Protein AF-R9H9S7-F1 (afdb_monomer)

Nearest PDB structures (foldseek):
  6zu5-assembly1_LS0  TM=5.503E-01  e=7.567E+00  Paranosema locustae
  5e1t-assembly1_C  TM=4.642E-01  e=3.523E+00  Homo sapiens
  6bbo-assembly2_E  TM=5.084E-01  e=5.731E+00  Homo sapiens
  2amu-assembly1_A  TM=3.038E-01  e=1.530E+00  Thermotoga maritima
  7qoo-assembly1_L  TM=2.833E-01  e=8.696E+00  Homo sapiens

Solvent-accessible surface area (backbone atoms only — not comparable to full-atom values): 3194 Å² total; per-residue (Å²): 133,63,80,45,35,32,43,36,39,39,31,43,62,92,49,93,66,65,48,77,49,75,48,78,41,68,70,50,76,72,52,46,36,63,74,72,47,62,84,39,92,57,38,75,50,72,49,79,44,80,54,132

Structure (mmCIF, N/CA/C/O 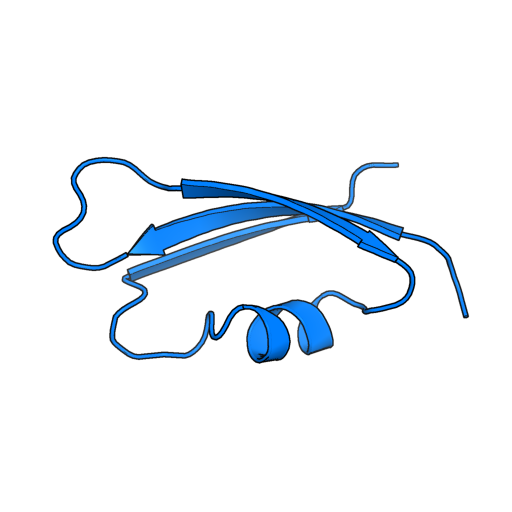backbone):
data_AF-R9H9S7-F1
#
_entry.id   AF-R9H9S7-F1
#
loop_
_atom_site.group_PDB
_atom_site.id
_atom_site.type_symbol
_atom_site.label_atom_id
_atom_site.label_alt_id
_atom_site.label_comp_id
_atom_site.label_asym_id
_atom_site.label_entity_id
_atom_site.label_seq_id
_atom_site.pdbx_PDB_ins_code
_atom_site.Cartn_x
_atom_site.Cartn_y
_atom_site.Cartn_z
_atom_site.occupancy
_atom_site.B_iso_or_equiv
_atom_site.auth_seq_id
_atom_site.auth_comp_id
_atom_site.auth_asym_id
_atom_site.auth_atom_id
_atom_site.pdbx_PDB_model_num
ATOM 1 N N . MET A 1 1 ? 12.552 -3.066 -19.379 1.00 68.56 1 MET A N 1
ATOM 2 C CA . MET A 1 1 ? 12.120 -2.956 -17.971 1.00 68.56 1 MET A CA 1
ATOM 3 C C . MET A 1 1 ? 12.655 -1.634 -17.462 1.00 68.56 1 MET A C 1
ATOM 5 O O . MET A 1 1 ? 13.840 -1.388 -17.648 1.00 68.56 1 MET A O 1
ATOM 9 N N . GLU A 1 2 ? 11.795 -0.765 -16.943 1.00 82.62 2 GLU A N 1
ATOM 10 C CA . GLU A 1 2 ? 12.200 0.552 -16.434 1.00 82.62 2 GLU A CA 1
ATOM 11 C C . GLU A 1 2 ? 12.589 0.433 -14.965 1.00 82.62 2 GLU A C 1
ATOM 13 O O . GLU A 1 2 ? 11.907 -0.254 -14.206 1.00 82.62 2 GLU A O 1
ATOM 18 N N . TYR A 1 3 ? 13.691 1.074 -14.585 1.00 90.56 3 TYR A N 1
ATOM 19 C CA . TYR A 1 3 ? 14.066 1.207 -13.184 1.00 90.56 3 TYR A CA 1
ATOM 20 C C . TYR A 1 3 ? 13.228 2.318 -12.559 1.00 90.56 3 TYR A C 1
ATOM 22 O O . TYR A 1 3 ? 13.140 3.409 -13.119 1.00 90.56 3 TYR A O 1
ATOM 30 N N . ARG A 1 4 ? 12.611 2.034 -11.417 1.00 93.06 4 ARG A N 1
ATOM 31 C CA . ARG A 1 4 ? 11.679 2.924 -10.733 1.00 93.06 4 ARG A CA 1
ATOM 32 C C . ARG A 1 4 ? 11.983 2.970 -9.249 1.00 93.06 4 ARG A C 1
ATOM 34 O O . ARG A 1 4 ? 12.477 1.998 -8.667 1.00 93.06 4 ARG A O 1
ATOM 41 N N . ARG A 1 5 ? 11.645 4.102 -8.644 1.00 96.38 5 ARG A N 1
ATOM 42 C CA . ARG A 1 5 ? 11.742 4.330 -7.209 1.00 96.38 5 ARG A CA 1
ATOM 43 C C . ARG A 1 5 ? 10.364 4.679 -6.673 1.00 96.38 5 ARG A C 1
ATOM 45 O O . ARG A 1 5 ? 9.665 5.507 -7.247 1.00 96.38 5 ARG A O 1
ATOM 52 N N . TYR A 1 6 ? 9.976 4.046 -5.577 1.00 97.31 6 TYR A N 1
ATOM 53 C CA . TYR A 1 6 ? 8.687 4.273 -4.939 1.00 97.31 6 TYR A CA 1
ATOM 54 C C . TYR A 1 6 ? 8.870 4.493 -3.444 1.00 97.31 6 TYR A C 1
ATOM 56 O O . TYR A 1 6 ? 9.583 3.731 -2.798 1.00 97.31 6 TYR A O 1
ATOM 64 N N . GLU A 1 7 ? 8.181 5.485 -2.893 1.00 98.06 7 GLU A N 1
ATOM 65 C CA . GLU A 1 7 ? 7.887 5.559 -1.463 1.00 98.06 7 GLU A CA 1
ATOM 66 C C . GLU A 1 7 ? 6.559 4.848 -1.214 1.00 98.06 7 GLU A C 1
ATOM 68 O O . GLU A 1 7 ? 5.577 5.065 -1.931 1.00 98.06 7 GLU A O 1
ATOM 73 N N . ILE A 1 8 ? 6.540 3.978 -0.209 1.00 98.19 8 ILE A N 1
ATOM 74 C CA . ILE A 1 8 ? 5.362 3.232 0.209 1.00 98.19 8 ILE A CA 1
ATOM 75 C C . ILE A 1 8 ? 5.098 3.544 1.678 1.00 98.19 8 ILE A C 1
ATOM 77 O O . ILE A 1 8 ? 5.963 3.347 2.533 1.00 98.19 8 ILE A O 1
ATOM 81 N N . VAL A 1 9 ? 3.883 3.997 1.971 1.00 98.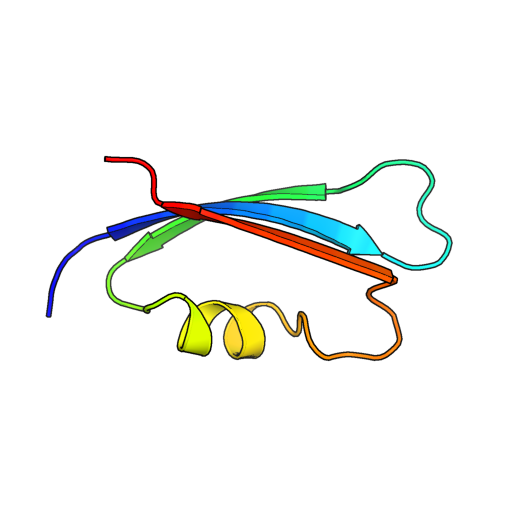44 9 VAL A N 1
ATOM 82 C CA . VAL A 1 9 ? 3.387 4.197 3.334 1.00 98.44 9 VAL A CA 1
ATOM 83 C C . VAL A 1 9 ? 2.328 3.141 3.615 1.00 98.44 9 VAL A C 1
ATOM 85 O O . VAL A 1 9 ? 1.392 2.990 2.837 1.00 98.44 9 VAL A O 1
ATOM 88 N N . ILE A 1 10 ? 2.464 2.410 4.719 1.00 98.44 10 ILE A N 1
ATOM 89 C CA . ILE A 1 10 ? 1.585 1.295 5.084 1.00 98.44 10 ILE A CA 1
ATOM 90 C C . ILE A 1 10 ? 1.055 1.533 6.493 1.00 98.44 10 ILE A C 1
ATOM 92 O O . ILE A 1 10 ? 1.829 1.624 7.448 1.00 98.44 10 ILE A O 1
ATOM 96 N N . LYS A 1 11 ? -0.264 1.608 6.649 1.00 98.38 11 LYS A N 1
ATOM 97 C CA . LYS A 1 11 ? -0.914 1.592 7.956 1.00 98.38 11 LYS A CA 1
ATOM 98 C C . LYS A 1 11 ? -1.449 0.193 8.233 1.00 98.38 11 LYS A C 1
ATOM 100 O O . LYS A 1 11 ? -2.477 -0.205 7.697 1.00 98.38 11 LYS A O 1
ATOM 105 N N . GLU A 1 12 ? -0.743 -0.532 9.092 1.00 97.81 12 GLU A N 1
ATOM 106 C CA . GLU A 1 12 ? -1.156 -1.853 9.570 1.00 97.81 12 GLU A CA 1
ATOM 107 C C . GLU A 1 12 ? -2.164 -1.736 10.723 1.00 97.81 12 GLU A C 1
ATOM 109 O O . GLU A 1 12 ? -2.071 -0.828 11.561 1.00 97.81 12 GLU A O 1
ATOM 114 N N . THR A 1 13 ? -3.099 -2.683 10.795 1.00 97.12 13 THR A N 1
ATOM 115 C CA . THR A 1 13 ? -4.083 -2.780 11.873 1.00 97.12 13 THR A CA 1
ATOM 116 C C . THR A 1 13 ? -3.398 -2.942 13.223 1.00 97.12 13 THR A C 1
ATOM 118 O O . THR A 1 13 ? -2.516 -3.777 13.409 1.00 97.12 13 THR A O 1
ATOM 121 N N . GLY A 1 14 ? -3.805 -2.130 14.199 1.00 96.31 14 GLY A N 1
ATOM 122 C CA . GLY A 1 14 ? -3.282 -2.201 15.568 1.00 96.31 14 GLY A CA 1
ATOM 123 C C . GLY A 1 14 ? -1.886 -1.600 15.761 1.00 96.31 14 GLY A C 1
ATOM 124 O O . GLY A 1 14 ? -1.439 -1.455 16.899 1.00 96.31 14 GLY A O 1
ATOM 125 N N . ARG A 1 15 ? -1.204 -1.179 14.690 1.00 96.31 15 ARG A N 1
ATOM 126 C CA . ARG A 1 15 ? 0.052 -0.430 14.797 1.00 96.31 15 ARG A CA 1
ATOM 127 C C . ARG A 1 15 ? -0.253 1.043 15.010 1.00 96.31 15 ARG A C 1
ATOM 129 O O . ARG A 1 15 ? -1.044 1.600 14.268 1.00 96.31 15 ARG A O 1
ATOM 136 N N . GLU A 1 16 ? 0.368 1.716 15.976 1.00 97.25 16 GLU A N 1
ATOM 137 C CA . GLU A 1 16 ? 0.053 3.128 16.268 1.00 97.25 16 GLU A CA 1
ATOM 138 C C . GLU A 1 16 ? 0.346 4.052 15.069 1.00 97.25 16 GLU A C 1
ATOM 140 O O . GLU A 1 16 ? -0.521 4.806 14.621 1.00 97.25 16 GLU A O 1
ATOM 145 N N . LYS A 1 17 ? 1.549 3.935 14.495 1.00 97.81 17 LYS A N 1
ATOM 146 C CA . LYS A 1 17 ? 2.035 4.780 13.395 1.00 97.81 17 LYS A CA 1
ATOM 147 C C . LYS A 1 17 ? 2.214 3.975 12.103 1.00 97.81 17 LYS A C 1
ATOM 149 O O . LYS A 1 17 ? 2.609 2.810 12.189 1.00 97.81 17 LYS A O 1
ATOM 154 N N . PRO A 1 18 ? 1.980 4.584 10.925 1.00 98.00 18 PRO A N 1
ATOM 155 C CA . PRO A 1 18 ? 2.307 3.959 9.650 1.00 98.00 18 PRO A CA 1
ATOM 156 C C . PRO A 1 18 ? 3.799 3.628 9.533 1.00 98.00 18 PRO A C 1
ATOM 158 O O . PRO A 1 18 ? 4.653 4.298 10.120 1.00 98.00 18 PRO A O 1
ATOM 161 N N . VAL A 1 19 ? 4.100 2.611 8.737 1.00 97.50 19 VAL A N 1
ATOM 162 C CA . VAL A 1 19 ? 5.448 2.274 8.281 1.00 97.50 19 VAL A CA 1
ATOM 163 C C . VAL A 1 19 ? 5.709 2.996 6.974 1.00 97.50 19 VAL A C 1
ATOM 165 O O . VAL A 1 19 ? 4.858 2.994 6.090 1.00 97.50 19 VAL A O 1
ATOM 168 N N . VAL A 1 20 ? 6.895 3.578 6.842 1.00 97.88 20 VAL A N 1
ATOM 169 C CA . VAL A 1 20 ? 7.377 4.141 5.581 1.00 97.88 20 VAL A CA 1
ATOM 170 C C . VAL A 1 20 ? 8.530 3.276 5.098 1.00 97.88 20 VAL A C 1
ATOM 172 O O . VAL A 1 20 ? 9.442 2.962 5.865 1.00 97.88 20 VAL A O 1
ATOM 175 N N . THR A 1 21 ? 8.477 2.865 3.839 1.00 96.88 21 THR A N 1
ATOM 176 C CA . THR A 1 21 ? 9.536 2.102 3.185 1.00 96.88 21 THR A CA 1
ATOM 177 C C . THR A 1 21 ? 9.742 2.604 1.764 1.00 96.88 21 THR A C 1
ATOM 179 O O . THR A 1 21 ? 8.891 3.287 1.199 1.00 96.88 21 THR A O 1
ATOM 182 N N . GLU A 1 22 ? 10.893 2.280 1.193 1.00 96.88 22 GLU A N 1
ATOM 183 C CA . GLU A 1 22 ? 11.268 2.701 -0.145 1.00 96.88 22 GLU A CA 1
ATOM 184 C C . GLU A 1 22 ? 11.637 1.479 -0.981 1.00 96.88 22 GLU A C 1
ATOM 186 O O . GLU A 1 22 ? 12.390 0.609 -0.537 1.00 96.88 22 GLU A O 1
ATOM 191 N N . TYR A 1 23 ? 11.107 1.422 -2.198 1.00 96.50 23 TYR A N 1
ATOM 192 C CA . TYR A 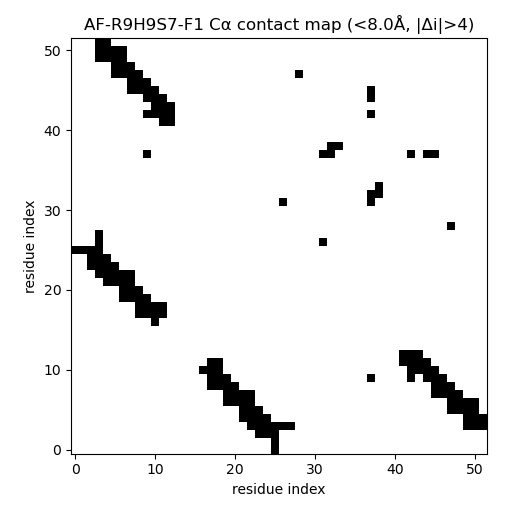1 23 ? 11.419 0.391 -3.174 1.00 96.50 23 TYR A CA 1
ATOM 193 C C . TYR A 1 23 ? 12.229 0.972 -4.328 1.00 96.50 23 TYR A C 1
ATOM 195 O O . TYR A 1 23 ? 11.925 2.048 -4.840 1.00 96.50 23 TYR A O 1
ATOM 203 N N . HIS A 1 24 ? 13.219 0.204 -4.773 1.00 96.00 24 HIS A N 1
ATOM 204 C CA . HIS A 1 24 ? 14.089 0.505 -5.903 1.00 96.00 24 HIS A CA 1
ATOM 205 C C . HIS A 1 24 ? 14.193 -0.733 -6.784 1.00 96.00 24 HIS A C 1
ATOM 2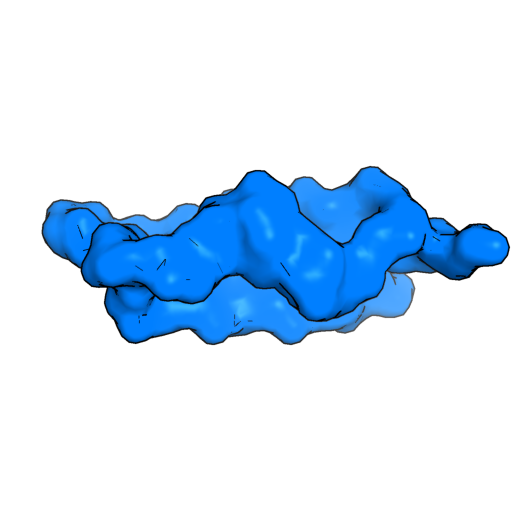07 O O . HIS A 1 24 ? 14.688 -1.769 -6.335 1.00 96.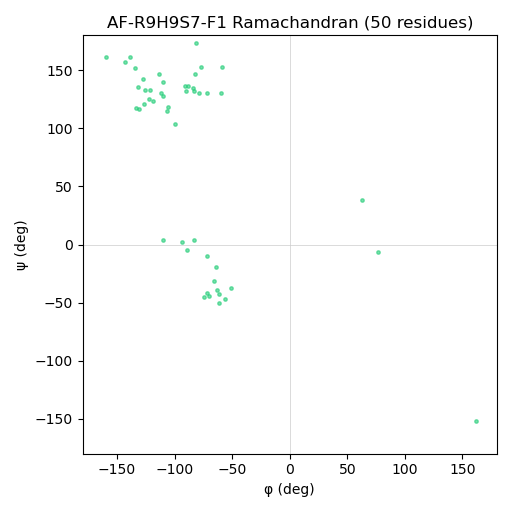00 24 HIS A O 1
ATOM 213 N N . GLY A 1 25 ? 13.734 -0.656 -8.029 1.00 95.31 25 GLY A N 1
ATOM 214 C CA . GLY A 1 25 ? 13.820 -1.802 -8.927 1.00 95.31 25 GLY A CA 1
ATOM 215 C C . GLY A 1 25 ? 12.895 -1.715 -10.127 1.00 95.31 25 GLY A C 1
ATOM 216 O O . GLY A 1 25 ? 12.583 -0.636 -10.611 1.00 95.31 25 GLY A O 1
ATOM 217 N N . PHE A 1 26 ? 12.484 -2.875 -10.632 1.00 95.62 26 PHE A N 1
ATOM 218 C CA . PHE A 1 26 ? 11.781 -3.005 -11.914 1.00 95.62 26 PHE A CA 1
ATOM 219 C C . PHE A 1 26 ? 10.306 -3.400 -11.768 1.00 95.62 26 PHE A C 1
ATOM 221 O O . PHE A 1 26 ? 9.636 -3.659 -12.767 1.00 95.62 26 PHE A O 1
ATOM 228 N N . ILE A 1 27 ? 9.812 -3.503 -10.531 1.00 94.00 27 ILE A N 1
ATOM 229 C CA . ILE A 1 27 ? 8.420 -3.839 -10.238 1.00 94.00 27 ILE A CA 1
ATOM 230 C C . ILE A 1 27 ? 7.572 -2.564 -10.299 1.00 94.00 27 ILE A C 1
ATOM 232 O O . ILE A 1 27 ? 7.948 -1.526 -9.759 1.00 94.00 27 ILE A O 1
ATOM 236 N N . ASP A 1 28 ? 6.422 -2.654 -10.966 1.00 93.38 28 ASP A N 1
ATOM 237 C CA . ASP A 1 28 ? 5.451 -1.567 -11.042 1.00 93.38 28 ASP A CA 1
ATOM 238 C C . ASP A 1 28 ? 4.556 -1.496 -9.794 1.00 93.38 28 ASP A C 1
ATOM 240 O O . ASP A 1 28 ? 4.550 -2.379 -8.935 1.00 93.38 28 ASP A O 1
ATOM 244 N N . ARG A 1 29 ? 3.722 -0.455 -9.713 1.00 93.62 29 ARG A N 1
ATOM 245 C CA . ARG A 1 29 ? 2.785 -0.261 -8.599 1.00 93.62 29 ARG A CA 1
ATOM 246 C C . ARG A 1 29 ? 1.923 -1.497 -8.294 1.00 93.62 29 ARG A C 1
ATOM 248 O O . ARG A 1 29 ? 1.658 -1.769 -7.128 1.00 93.62 29 ARG A O 1
ATOM 255 N N . LYS A 1 30 ? 1.476 -2.248 -9.308 1.00 94.50 30 LYS A N 1
ATOM 256 C CA . LYS A 1 30 ? 0.623 -3.430 -9.102 1.00 94.50 30 LYS A CA 1
ATOM 257 C C . LYS A 1 30 ? 1.422 -4.580 -8.497 1.00 94.50 30 LYS A C 1
ATOM 259 O O . LYS A 1 30 ? 0.936 -5.256 -7.593 1.00 94.50 30 LYS A O 1
ATOM 264 N N . GLY A 1 31 ? 2.646 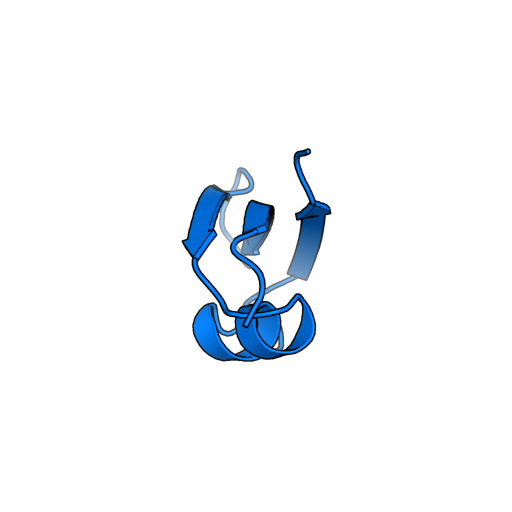-4.795 -8.969 1.00 96.00 31 GLY A N 1
ATOM 265 C CA . GLY A 1 31 ? 3.539 -5.784 -8.383 1.00 96.00 31 GLY A CA 1
ATOM 266 C C . GLY A 1 31 ? 3.960 -5.421 -6.958 1.00 96.00 31 GLY A C 1
ATOM 267 O O . GLY A 1 31 ? 4.099 -6.325 -6.140 1.00 96.00 31 GLY A O 1
ATOM 268 N N . LEU A 1 32 ? 4.072 -4.128 -6.626 1.00 96.38 32 LEU A N 1
ATOM 269 C CA . LEU A 1 32 ? 4.341 -3.675 -5.257 1.00 96.38 32 LEU A CA 1
ATOM 270 C C . LEU A 1 32 ? 3.222 -4.038 -4.279 1.00 96.38 32 LEU A C 1
ATOM 272 O O . LEU A 1 32 ? 3.523 -4.467 -3.169 1.00 96.38 32 LEU A O 1
ATOM 276 N N . VAL A 1 33 ? 1.954 -3.935 -4.695 1.00 97.12 33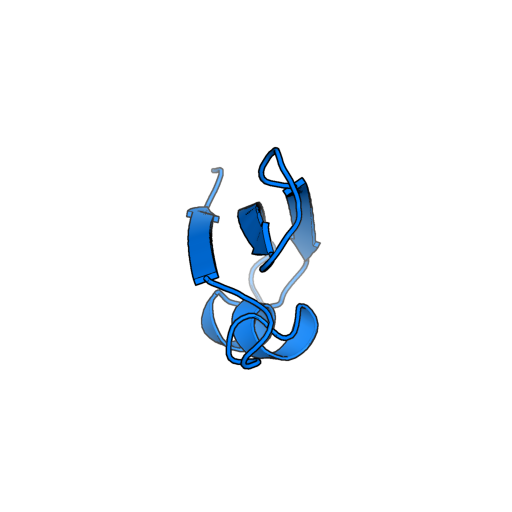 VAL A N 1
ATOM 277 C CA . VAL A 1 33 ? 0.810 -4.367 -3.869 1.00 97.12 33 VAL A CA 1
ATOM 278 C C . VAL A 1 33 ? 0.954 -5.833 -3.467 1.00 97.12 33 VAL A C 1
ATOM 280 O O . VAL A 1 33 ? 0.847 -6.149 -2.288 1.00 97.12 33 VAL A O 1
ATOM 283 N N . ASN A 1 34 ? 1.278 -6.713 -4.416 1.00 96.81 34 ASN A N 1
ATOM 284 C CA . ASN A 1 34 ? 1.476 -8.135 -4.132 1.00 96.81 34 ASN A CA 1
ATOM 285 C C . ASN A 1 34 ? 2.755 -8.394 -3.312 1.00 96.81 34 ASN A C 1
ATOM 287 O O . ASN A 1 34 ? 2.739 -9.153 -2.348 1.00 96.81 34 ASN A O 1
ATOM 291 N N . PHE A 1 35 ? 3.865 -7.741 -3.668 1.00 96.06 35 PHE A N 1
ATOM 292 C CA . PHE A 1 35 ? 5.162 -7.932 -3.014 1.00 96.06 35 PHE A CA 1
ATOM 293 C C . PHE A 1 35 ? 5.131 -7.558 -1.526 1.00 96.06 35 PHE A C 1
ATOM 295 O O . PHE A 1 35 ? 5.659 -8.297 -0.699 1.00 96.06 35 PHE A O 1
ATOM 302 N N . TYR A 1 36 ? 4.484 -6.439 -1.188 1.00 95.94 36 TYR A N 1
ATOM 303 C CA . TYR A 1 36 ? 4.325 -5.983 0.193 1.00 95.94 36 TYR A CA 1
ATOM 304 C C . TYR A 1 36 ? 3.062 -6.530 0.880 1.00 95.94 36 TYR A C 1
ATOM 306 O O . TYR A 1 36 ? 2.877 -6.285 2.067 1.00 95.94 36 TYR A O 1
ATOM 314 N N . GLY A 1 37 ? 2.198 -7.267 0.171 1.00 96.69 37 GLY A N 1
ATOM 315 C CA . GLY A 1 37 ? 0.937 -7.776 0.721 1.00 96.69 37 GLY A CA 1
ATOM 316 C C . GLY A 1 37 ? -0.034 -6.668 1.139 1.00 96.69 37 GLY A C 1
ATOM 317 O O . GLY A 1 37 ? -0.688 -6.783 2.170 1.00 96.69 37 GLY A O 1
ATOM 318 N N . LEU A 1 38 ? -0.111 -5.582 0.365 1.00 97.00 38 LEU A N 1
ATOM 319 C CA . LEU A 1 38 ? -0.912 -4.393 0.693 1.00 97.00 38 LEU A CA 1
ATOM 320 C C . LEU A 1 38 ? -2.428 -4.615 0.561 1.00 97.00 38 LEU A C 1
ATOM 322 O O . LEU A 1 38 ? -3.216 -3.757 0.944 1.00 97.00 38 LEU A O 1
ATOM 326 N N . ASP A 1 39 ? -2.836 -5.745 -0.012 1.00 96.06 39 ASP A N 1
ATOM 327 C CA . ASP A 1 39 ? -4.220 -6.201 -0.142 1.00 96.06 39 ASP A CA 1
ATOM 328 C C . ASP A 1 39 ? -4.662 -7.130 1.001 1.00 96.06 39 ASP A C 1
ATOM 330 O O . ASP A 1 39 ? -5.787 -7.637 0.991 1.00 96.06 39 ASP A O 1
ATOM 334 N N . ARG A 1 40 ? -3.789 -7.376 1.985 1.00 97.06 40 ARG A N 1
ATOM 335 C CA . ARG A 1 40 ? -4.098 -8.249 3.116 1.00 97.06 40 ARG A CA 1
ATOM 336 C C . ARG A 1 40 ? -4.994 -7.558 4.156 1.00 97.06 40 ARG A C 1
ATOM 338 O O . ARG A 1 40 ? -4.945 -6.338 4.298 1.00 97.06 40 ARG A O 1
ATOM 345 N N . PRO A 1 41 ? -5.798 -8.326 4.922 1.00 96.75 41 PRO A N 1
ATOM 346 C CA . PRO A 1 41 ? -6.755 -7.767 5.883 1.00 96.75 41 PRO A CA 1
ATOM 347 C C . PRO A 1 41 ? -6.133 -6.987 7.049 1.00 96.75 41 PRO A C 1
ATOM 349 O O . PRO A 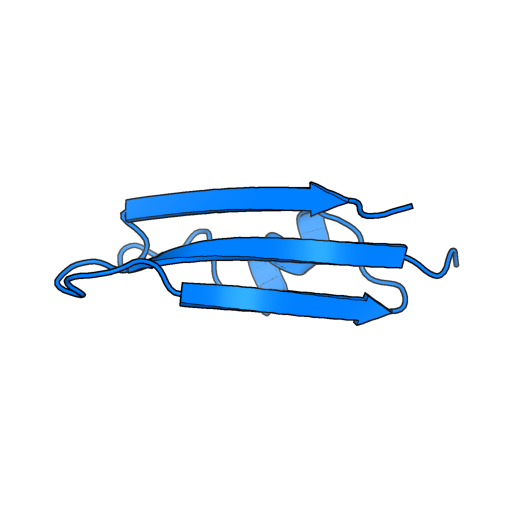1 41 ? -6.838 -6.239 7.716 1.00 96.75 41 PRO A O 1
ATOM 352 N N . ASP A 1 42 ? -4.847 -7.195 7.325 1.00 96.88 42 ASP A N 1
ATOM 353 C CA . ASP A 1 42 ? -4.070 -6.507 8.358 1.00 96.88 42 ASP A CA 1
ATOM 354 C C . ASP A 1 42 ? -3.519 -5.146 7.900 1.00 96.88 42 ASP A C 1
ATOM 356 O O . ASP A 1 42 ? -2.825 -4.478 8.665 1.00 96.88 42 ASP A O 1
ATOM 360 N N . VAL A 1 43 ? -3.858 -4.699 6.687 1.00 97.81 43 VAL A N 1
ATOM 361 C CA . VAL A 1 43 ? -3.550 -3.362 6.168 1.00 97.81 43 VAL A CA 1
ATOM 362 C C . VAL A 1 43 ? -4.829 -2.521 6.145 1.00 97.81 43 VAL A C 1
ATOM 364 O O . VAL A 1 43 ? -5.764 -2.806 5.404 1.00 97.81 43 VAL A O 1
ATOM 367 N N . GLU A 1 44 ? -4.875 -1.454 6.947 1.00 98.06 44 GLU A N 1
ATOM 368 C CA . GLU A 1 44 ? -6.014 -0.523 6.988 1.00 98.06 44 GLU A CA 1
ATOM 369 C C . GLU A 1 44 ? -6.039 0.381 5.751 1.00 98.06 44 GLU A C 1
ATOM 371 O O . GLU A 1 44 ? -7.087 0.613 5.151 1.00 98.06 44 GLU A O 1
ATOM 376 N N . TRP A 1 45 ? -4.873 0.915 5.383 1.00 98.12 45 TRP A N 1
ATOM 377 C CA . TRP A 1 45 ? -4.667 1.692 4.167 1.00 98.12 45 TRP A CA 1
ATOM 378 C C . TRP A 1 45 ? -3.185 1.723 3.798 1.00 98.12 45 TRP A C 1
ATOM 380 O O . TRP A 1 45 ? -2.302 1.490 4.627 1.00 98.12 45 TRP A O 1
ATOM 390 N N . TYR A 1 46 ? -2.910 2.050 2.541 1.00 98.25 46 TYR A N 1
ATOM 391 C CA . TYR A 1 46 ? -1.560 2.279 2.048 1.00 98.25 46 TYR A CA 1
ATOM 392 C C . TYR A 1 46 ? -1.544 3.418 1.027 1.00 98.25 46 TYR A C 1
ATOM 394 O O . TYR A 1 46 ? -2.555 3.702 0.382 1.00 98.25 46 TYR A O 1
ATOM 402 N N . ASP A 1 47 ? -0.382 4.042 0.861 1.00 98.19 47 ASP A N 1
ATOM 403 C CA . ASP A 1 47 ? -0.098 4.972 -0.228 1.00 98.19 47 ASP A CA 1
ATOM 404 C C . ASP A 1 47 ? 1.185 4.547 -0.950 1.00 98.19 47 ASP A C 1
ATOM 406 O O . ASP A 1 47 ? 2.125 4.056 -0.326 1.00 98.19 47 ASP A O 1
ATOM 410 N N . ILE A 1 48 ? 1.204 4.698 -2.275 1.00 97.62 48 ILE A N 1
ATOM 411 C CA . ILE A 1 48 ? 2.367 4.385 -3.115 1.00 97.62 48 ILE A CA 1
ATOM 412 C C . ILE A 1 48 ? 2.603 5.573 -4.029 1.00 97.62 48 ILE A C 1
ATOM 414 O O . ILE A 1 4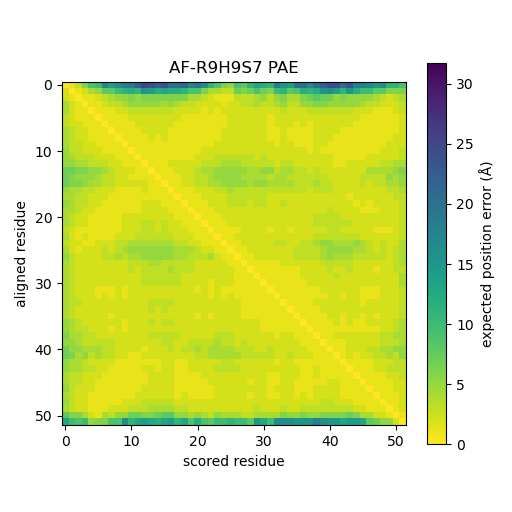8 ? 1.785 5.856 -4.911 1.00 97.62 48 ILE A O 1
ATOM 418 N N . LYS A 1 49 ? 3.758 6.208 -3.867 1.00 97.12 49 LYS A N 1
ATOM 419 C CA . LYS A 1 49 ? 4.169 7.371 -4.640 1.00 97.12 49 LYS A CA 1
ATOM 420 C C . LYS A 1 49 ? 5.439 7.057 -5.412 1.00 97.12 49 LYS A C 1
ATOM 422 O O . LYS A 1 49 ? 6.445 6.671 -4.827 1.00 97.12 49 LYS A O 1
ATOM 427 N N . GLU A 1 50 ? 5.397 7.226 -6.729 1.00 95.38 50 GLU A N 1
ATOM 428 C CA . GLU A 1 50 ? 6.606 7.153 -7.553 1.00 95.38 50 GLU A CA 1
ATOM 429 C C . GLU A 1 50 ? 7.469 8.390 -7.299 1.00 95.38 50 GLU A C 1
ATOM 431 O O . GLU A 1 50 ? 6.971 9.520 -7.315 1.00 95.38 50 GLU A O 1
ATOM 436 N N . ILE A 1 51 ? 8.751 8.167 -7.033 1.00 92.62 51 ILE A N 1
ATOM 437 C CA . ILE A 1 51 ? 9.752 9.213 -6.855 1.00 92.62 51 ILE A CA 1
ATOM 438 C C . ILE A 1 51 ? 10.606 9.223 -8.123 1.00 92.62 51 ILE A C 1
ATOM 440 O O . ILE A 1 51 ? 11.235 8.217 -8.449 1.00 92.62 51 ILE A O 1
ATOM 444 N N . ILE A 1 52 ? 10.590 10.353 -8.833 1.00 81.31 52 ILE A N 1
ATOM 445 C CA . ILE A 1 52 ? 11.394 10.603 -10.041 1.00 81.31 52 ILE A CA 1
ATOM 446 C C . ILE A 1 52 ? 12.810 11.012 -9.632 1.00 81.31 52 ILE A C 1
ATOM 448 O O . ILE A 1 52 ? 12.923 11.833 -8.691 1.00 81.31 52 ILE A O 1
#

pLDDT: mean 95.42, std 4.96, range [68.56, 98.44]

Mean predicted aligned error: 2.74 Å

Secondary structure (DSSP, 8-state):
---EEEEEEEEETT-SS-EEEEEEES--HHHHHHHHTTTSTTEEEEEEEEE-

Organism: NCBI:txid1235785

Foldseek 3Di:
DDWWKKWKWWDFPPDPGIDIDMDTGDDDPVSVCVVVVCVDPRTPDMDIDTDD

Sequence (52 aa):
MEYRRYEIVIKETGREKPVVTEYHGFIDRKGLVNFYGLDRPDVEWYDIKEII

Radius of gyration: 11.24 Å; Cα contacts (8 Å, |Δi|>4): 84; chains: 1; bounding box: 21×19×34 Å